Protein AF-A0A1I6GV63-F1 (afdb_monomer_lite)

Sequence (47 aa):
MEKIYSEHASACEFRKVSKEKVDFLLAFSKSLSVVSFKNFRFEATLN

Structure (mmCIF, N/CA/C/O backbone):
data_AF-A0A1I6GV63-F1
#
_entry.id   AF-A0A1I6GV63-F1
#
loop_
_atom_site.group_PDB
_atom_site.id
_atom_site.type_symbol
_atom_site.label_atom_id
_atom_site.label_alt_id
_atom_site.label_comp_id
_atom_site.label_asym_id
_atom_site.label_entity_id
_atom_site.label_seq_id
_atom_site.pdbx_PDB_ins_code
_atom_site.Cartn_x
_atom_site.Cartn_y
_atom_site.Cartn_z
_atom_site.occupancy
_atom_site.B_iso_or_equiv
_atom_site.auth_seq_id
_atom_site.auth_comp_id
_atom_site.auth_asym_id
_atom_site.auth_atom_id
_atom_site.pdbx_PDB_model_num
ATOM 1 N N . MET A 1 1 ? 17.144 23.228 -2.017 1.00 55.66 1 MET A N 1
ATOM 2 C CA . MET A 1 1 ? 16.625 21.991 -2.639 1.00 55.66 1 MET A CA 1
ATOM 3 C C . MET A 1 1 ? 17.385 21.639 -3.903 1.00 55.66 1 MET A C 1
ATOM 5 O O . MET A 1 1 ? 17.887 20.533 -3.982 1.00 55.66 1 MET A O 1
ATOM 9 N N . GLU A 1 2 ? 17.549 22.574 -4.837 1.00 55.56 2 GLU A N 1
ATOM 10 C CA . GLU A 1 2 ? 18.211 22.335 -6.130 1.00 55.56 2 GLU A CA 1
ATOM 11 C C . GLU A 1 2 ? 19.631 21.738 -6.021 1.00 55.56 2 GLU A C 1
ATOM 13 O O . GLU A 1 2 ? 19.937 20.763 -6.696 1.00 55.56 2 GLU A O 1
ATOM 18 N N . LYS A 1 3 ? 20.458 22.231 -5.085 1.00 57.34 3 LYS A N 1
ATOM 19 C CA . LYS A 1 3 ? 21.849 21.769 -4.905 1.00 57.34 3 LYS A CA 1
ATOM 20 C C . LYS A 1 3 ? 22.007 20.348 -4.333 1.00 57.34 3 LYS A C 1
ATOM 22 O O . LYS A 1 3 ? 23.001 19.692 -4.610 1.00 57.34 3 LYS A O 1
ATOM 27 N N . ILE A 1 4 ? 21.036 19.860 -3.556 1.00 61.84 4 ILE A N 1
ATOM 28 C CA . ILE A 1 4 ? 21.133 18.551 -2.872 1.00 61.84 4 ILE A CA 1
ATOM 29 C C . ILE A 1 4 ? 20.902 17.407 -3.870 1.00 61.84 4 ILE A C 1
ATOM 31 O O . ILE A 1 4 ? 21.530 16.357 -3.787 1.00 61.84 4 ILE A O 1
ATOM 35 N N . TYR A 1 5 ? 20.021 17.619 -4.850 1.00 57.53 5 TYR A N 1
ATOM 36 C CA . TYR A 1 5 ? 19.729 16.614 -5.873 1.00 57.53 5 TYR A CA 1
ATOM 37 C C . TYR A 1 5 ? 20.755 16.608 -7.013 1.00 57.53 5 TYR A C 1
ATOM 39 O O . TYR A 1 5 ? 20.918 15.583 -7.669 1.00 57.53 5 TYR A O 1
ATOM 47 N N . SER A 1 6 ? 21.474 17.714 -7.239 1.00 64.06 6 SER A N 1
ATOM 48 C CA . SER A 1 6 ? 22.511 17.793 -8.276 1.00 64.06 6 SER A CA 1
ATOM 49 C C . SER A 1 6 ? 23.778 17.005 -7.935 1.00 64.06 6 SER A C 1
ATOM 51 O O . SER A 1 6 ? 24.406 16.460 -8.837 1.00 64.06 6 SER A O 1
ATOM 53 N N . GLU A 1 7 ? 24.137 16.894 -6.652 1.00 63.62 7 GLU A N 1
ATOM 54 C CA . GLU A 1 7 ? 25.357 16.193 -6.208 1.00 63.62 7 GLU A CA 1
ATOM 55 C C . GLU A 1 7 ? 25.262 14.663 -6.356 1.00 63.62 7 GLU A C 1
ATOM 57 O O . GLU A 1 7 ? 26.278 13.981 -6.468 1.00 63.62 7 GLU A O 1
ATOM 62 N N . HIS A 1 8 ? 24.041 14.123 -6.432 1.00 62.38 8 HIS A N 1
ATOM 63 C CA . HIS A 1 8 ? 23.778 12.686 -6.567 1.00 62.38 8 HIS A CA 1
ATOM 64 C C . HIS A 1 8 ? 23.041 12.314 -7.859 1.00 62.38 8 HIS A C 1
ATOM 66 O O . HIS A 1 8 ? 22.654 11.159 -8.037 1.00 62.38 8 HIS A O 1
ATOM 72 N N . ALA A 1 9 ? 22.865 13.262 -8.784 1.00 60.75 9 ALA A N 1
ATOM 73 C CA . ALA A 1 9 ? 22.161 13.028 -10.045 1.00 60.75 9 ALA A CA 1
ATOM 74 C C . ALA A 1 9 ? 22.817 11.915 -10.885 1.00 60.75 9 ALA A C 1
ATOM 76 O O . ALA A 1 9 ? 22.121 11.114 -11.501 1.00 60.75 9 ALA A O 1
ATOM 77 N N . SER A 1 10 ? 24.150 11.817 -10.854 1.00 62.75 10 SER A N 1
ATOM 78 C CA . SER A 1 10 ? 24.928 10.771 -11.534 1.00 62.75 10 SER A CA 1
ATOM 79 C C . SER A 1 10 ? 24.911 9.410 -10.825 1.00 62.75 10 SER A C 1
ATOM 81 O O . SER A 1 10 ? 25.222 8.403 -11.453 1.00 62.75 10 SER A O 1
ATOM 83 N N . ALA A 1 11 ? 24.533 9.362 -9.543 1.00 64.62 11 ALA A N 1
ATOM 84 C CA . ALA A 1 11 ? 24.376 8.131 -8.761 1.00 64.62 11 ALA A CA 1
ATOM 85 C C . ALA A 1 11 ? 22.945 7.563 -8.832 1.00 64.62 11 ALA A C 1
ATOM 87 O O . ALA A 1 11 ? 22.658 6.498 -8.284 1.00 64.62 11 ALA A O 1
ATOM 88 N N . CYS A 1 12 ? 22.031 8.276 -9.494 1.00 63.53 12 CYS A N 1
ATOM 89 C CA . CYS A 1 12 ? 20.648 7.863 -9.648 1.00 63.53 12 CYS A CA 1
ATOM 90 C C . CYS A 1 12 ? 20.528 6.865 -10.810 1.00 63.53 12 CYS A C 1
ATOM 92 O O . CYS A 1 12 ? 20.316 7.236 -11.964 1.00 63.53 12 CYS A O 1
ATOM 94 N N . GLU A 1 13 ? 20.666 5.572 -10.514 1.00 68.44 13 GLU A N 1
ATOM 95 C CA . GLU A 1 13 ? 20.311 4.527 -11.472 1.00 68.44 13 GLU A CA 1
ATOM 96 C C . GLU A 1 13 ? 18.799 4.550 -11.715 1.00 68.44 13 GLU A C 1
ATOM 98 O O . GLU A 1 13 ? 18.003 4.316 -10.800 1.00 68.44 13 GLU A O 1
ATOM 103 N N . PHE A 1 14 ? 18.389 4.778 -12.965 1.00 67.56 14 PHE A N 1
ATOM 104 C CA . PHE A 1 14 ? 16.993 4.633 -13.361 1.00 67.56 14 PHE A CA 1
ATOM 105 C C . PHE A 1 14 ? 16.598 3.153 -13.299 1.00 67.56 14 PHE A C 1
ATOM 107 O O . PHE A 1 14 ? 16.705 2.400 -14.271 1.00 67.56 14 PHE A O 1
ATOM 114 N N . ARG A 1 15 ? 16.153 2.702 -12.126 1.00 71.12 15 ARG A N 1
ATOM 115 C CA . ARG A 1 15 ? 15.636 1.347 -11.961 1.00 71.12 15 ARG A CA 1
ATOM 116 C C . ARG A 1 15 ? 14.241 1.281 -12.550 1.00 71.12 15 ARG A C 1
ATOM 118 O O . ARG A 1 15 ? 13.278 1.785 -11.979 1.00 71.12 15 ARG A O 1
ATOM 125 N N . LYS A 1 16 ? 14.135 0.626 -13.706 1.00 74.62 16 LYS A N 1
ATOM 126 C CA . LYS A 1 16 ? 12.849 0.340 -14.335 1.00 74.62 16 LYS A CA 1
ATOM 127 C C . LYS A 1 16 ? 12.028 -0.536 -13.388 1.00 74.62 16 LYS A C 1
ATOM 129 O O . LYS A 1 16 ? 12.401 -1.672 -13.093 1.00 74.62 16 LYS A O 1
ATOM 134 N N . VAL A 1 17 ? 10.925 0.006 -12.884 1.00 81.50 17 VAL A N 1
ATOM 135 C CA . VAL A 1 17 ? 9.984 -0.753 -12.058 1.00 81.50 17 VAL A CA 1
ATOM 136 C C . VAL A 1 17 ? 9.251 -1.739 -12.971 1.00 81.50 17 VAL A C 1
ATOM 138 O O . VAL A 1 17 ? 8.777 -1.358 -14.043 1.00 81.50 17 VAL A O 1
ATOM 141 N N . SER A 1 18 ? 9.190 -3.016 -12.587 1.00 87.12 18 SER A N 1
ATOM 142 C CA . SER A 1 18 ? 8.401 -4.003 -13.328 1.00 87.12 18 SER A CA 1
ATOM 143 C C . SER A 1 18 ? 6.913 -3.786 -13.068 1.00 87.12 18 SER A C 1
ATOM 145 O O . SER A 1 18 ? 6.515 -3.405 -11.966 1.00 87.12 18 SER A O 1
ATOM 147 N N . LYS A 1 19 ? 6.078 -4.061 -14.076 1.00 91.25 19 LYS A N 1
ATOM 148 C CA . LYS A 1 19 ? 4.618 -3.967 -13.953 1.00 91.25 19 LYS A CA 1
ATOM 149 C C . LYS A 1 19 ? 4.098 -4.795 -12.772 1.00 91.25 19 LYS A C 1
ATOM 151 O O . LYS A 1 19 ? 3.315 -4.297 -11.982 1.00 91.25 19 LYS A O 1
ATOM 156 N N . GLU A 1 20 ? 4.642 -5.994 -12.587 1.00 92.94 20 GLU A N 1
ATOM 157 C CA . GLU A 1 20 ? 4.327 -6.890 -11.467 1.00 92.94 20 GLU A CA 1
ATOM 158 C C . GLU A 1 20 ? 4.519 -6.233 -10.095 1.00 92.94 20 GLU A C 1
ATOM 160 O O . GLU A 1 20 ? 3.688 -6.404 -9.210 1.00 92.94 20 GLU A O 1
ATOM 165 N N . LYS A 1 21 ? 5.593 -5.451 -9.907 1.00 91.06 21 LYS A N 1
ATOM 166 C CA . LYS A 1 21 ? 5.841 -4.745 -8.642 1.00 91.06 21 LYS A CA 1
ATOM 167 C C . LYS A 1 21 ? 4.819 -3.638 -8.408 1.00 91.06 21 LYS A C 1
ATOM 169 O O . LYS A 1 21 ? 4.395 -3.441 -7.274 1.00 91.06 21 LYS A O 1
ATOM 174 N N . VAL A 1 22 ? 4.421 -2.932 -9.466 1.00 92.00 22 VAL A N 1
ATOM 175 C CA . VAL A 1 22 ? 3.361 -1.917 -9.389 1.00 92.00 22 VAL A CA 1
ATOM 176 C C . VAL A 1 22 ? 2.026 -2.577 -9.052 1.00 92.00 22 VAL A C 1
ATOM 178 O O . VAL A 1 22 ? 1.354 -2.151 -8.117 1.00 92.00 22 VAL A O 1
ATOM 181 N N . ASP A 1 23 ? 1.681 -3.653 -9.756 1.00 94.81 23 ASP A N 1
ATOM 182 C CA . ASP A 1 23 ? 0.440 -4.401 -9.552 1.00 94.81 23 ASP A CA 1
ATOM 183 C C . ASP A 1 23 ? 0.373 -4.987 -8.132 1.00 94.81 23 ASP A C 1
ATOM 185 O O . ASP A 1 23 ? -0.663 -4.887 -7.472 1.00 94.81 23 ASP A O 1
ATOM 189 N N . PHE A 1 24 ? 1.492 -5.511 -7.618 1.00 94.06 24 PHE A N 1
ATOM 190 C CA . PHE A 1 24 ? 1.610 -5.970 -6.234 1.00 94.06 24 PHE A CA 1
ATOM 191 C C . PHE A 1 24 ? 1.357 -4.842 -5.232 1.00 94.06 24 PHE A C 1
ATOM 193 O O . PHE A 1 24 ? 0.548 -5.012 -4.325 1.00 94.06 24 PHE A O 1
ATOM 200 N N . LEU A 1 25 ? 2.010 -3.686 -5.390 1.00 93.75 25 LEU A N 1
ATOM 201 C CA . LEU A 1 25 ? 1.833 -2.554 -4.474 1.00 93.75 25 LEU A CA 1
ATOM 202 C C . LEU A 1 25 ? 0.385 -2.048 -4.472 1.00 93.75 25 LEU A C 1
ATOM 204 O O . LEU A 1 25 ? -0.159 -1.740 -3.412 1.00 93.75 25 LEU A O 1
ATOM 208 N N . LEU A 1 26 ? -0.260 -2.010 -5.641 1.00 93.25 26 LEU A N 1
ATOM 209 C CA . LEU A 1 26 ? -1.670 -1.641 -5.768 1.00 93.25 26 LEU A CA 1
ATOM 210 C C . LEU A 1 26 ? -2.591 -2.657 -5.085 1.00 93.25 26 LEU A C 1
ATOM 212 O O . LEU A 1 26 ? -3.528 -2.265 -4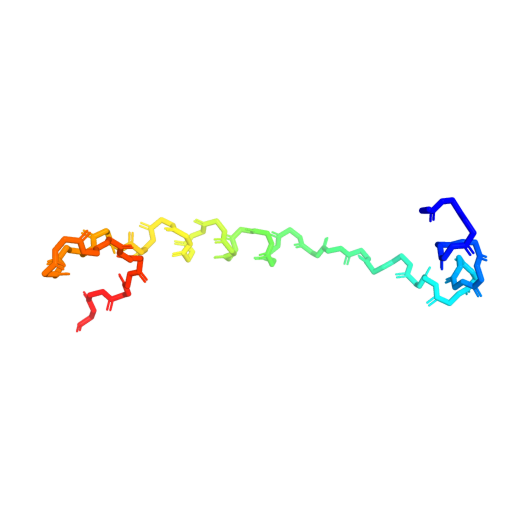.390 1.00 93.25 26 LEU A O 1
ATOM 216 N N . ALA A 1 27 ? -2.342 -3.952 -5.274 1.00 93.38 27 ALA A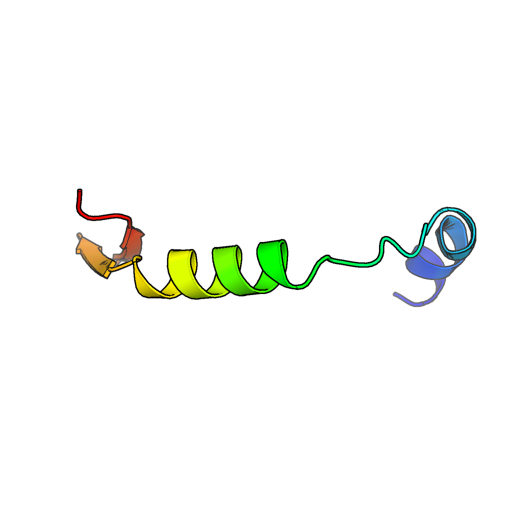 N 1
ATOM 217 C CA . ALA A 1 27 ? -3.102 -5.008 -4.613 1.00 93.38 27 ALA A CA 1
ATOM 218 C C . ALA A 1 27 ? -2.907 -4.973 -3.089 1.00 93.38 27 ALA A C 1
ATOM 220 O O . ALA A 1 27 ? -3.880 -5.047 -2.342 1.00 93.38 27 ALA A O 1
ATOM 221 N N . PHE A 1 28 ? -1.667 -4.782 -2.635 1.00 92.62 28 PHE A N 1
ATOM 222 C CA . PHE A 1 28 ? -1.329 -4.653 -1.224 1.00 92.62 28 PHE A CA 1
ATOM 223 C C . PHE A 1 28 ? -2.030 -3.451 -0.587 1.00 92.62 28 PHE A C 1
ATOM 225 O O . PHE A 1 28 ? -2.692 -3.612 0.433 1.00 92.62 28 PHE A O 1
ATOM 232 N N . SER A 1 29 ? -1.977 -2.274 -1.214 1.00 90.12 29 SER A N 1
ATOM 233 C CA . SER A 1 29 ? -2.662 -1.077 -0.711 1.00 90.12 29 SER A CA 1
ATOM 234 C C . SER A 1 29 ? -4.171 -1.294 -0.556 1.00 90.12 29 SER A C 1
ATOM 236 O O . SER A 1 29 ? -4.740 -0.909 0.459 1.00 90.12 29 SER A O 1
ATOM 238 N N . LYS A 1 30 ? -4.813 -1.993 -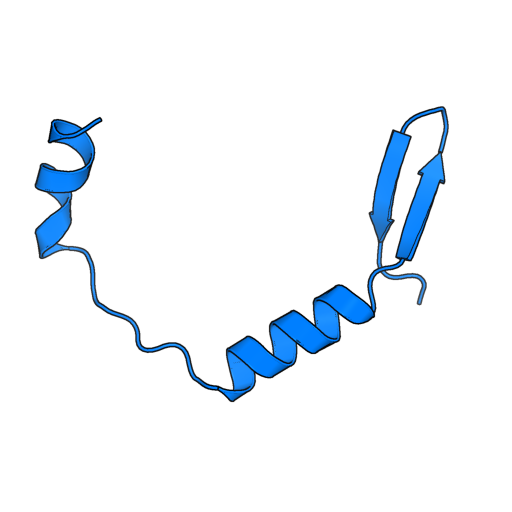1.502 1.00 90.69 30 LYS A N 1
ATOM 239 C CA . LYS A 1 30 ? -6.240 -2.352 -1.406 1.00 90.69 30 LYS A CA 1
ATOM 240 C C . LYS A 1 30 ? -6.559 -3.335 -0.277 1.00 90.69 30 LYS A C 1
ATOM 242 O O . LYS A 1 30 ? -7.710 -3.410 0.136 1.00 90.69 30 LYS A O 1
ATOM 247 N N . SER A 1 31 ? -5.575 -4.106 0.182 1.00 91.38 31 SER A N 1
ATOM 248 C CA . SER A 1 31 ? -5.739 -5.055 1.291 1.00 91.38 31 SER A CA 1
ATOM 249 C C . SER A 1 31 ? -5.668 -4.388 2.670 1.00 91.38 31 SER A C 1
ATOM 251 O O . SER A 1 31 ? -6.078 -4.980 3.668 1.00 91.38 31 SER A O 1
ATOM 253 N N . LEU A 1 32 ? -5.155 -3.156 2.740 1.00 91.62 32 LEU A N 1
ATOM 254 C CA . LEU A 1 32 ? -5.055 -2.410 3.985 1.00 91.62 32 LEU A CA 1
ATOM 255 C C . LEU A 1 32 ? -6.432 -1.903 4.412 1.00 91.62 32 LEU A C 1
ATOM 257 O O . LEU A 1 32 ? -7.192 -1.341 3.627 1.00 91.62 32 LEU A O 1
ATOM 261 N N . SER A 1 33 ? -6.738 -2.082 5.691 1.00 91.81 33 SER A N 1
ATOM 262 C CA . SER A 1 33 ? -7.949 -1.566 6.314 1.00 91.81 33 SER A CA 1
ATOM 263 C C . SER A 1 33 ? -7.615 -0.376 7.200 1.00 91.81 33 SER A C 1
ATOM 265 O O . SER A 1 33 ? -6.602 -0.371 7.900 1.00 91.81 33 SER A O 1
ATOM 267 N N . VAL A 1 34 ? -8.485 0.632 7.200 1.00 90.50 34 VAL A N 1
ATOM 268 C CA . VAL A 1 34 ? -8.346 1.776 8.104 1.00 90.50 34 VAL A CA 1
ATOM 269 C C . VAL A 1 34 ? -8.874 1.380 9.478 1.00 90.50 34 VAL A C 1
ATOM 271 O O . VAL A 1 34 ? -10.074 1.178 9.663 1.00 90.50 34 VAL A O 1
ATOM 274 N N . VAL A 1 35 ? -7.976 1.299 10.452 1.00 90.44 35 VAL A N 1
ATOM 275 C CA . VAL A 1 35 ? -8.294 1.001 11.848 1.00 90.44 35 VAL A CA 1
ATOM 276 C C . VAL A 1 35 ? -8.240 2.291 12.655 1.00 90.44 35 VAL A C 1
ATOM 278 O O . VAL A 1 35 ? -7.387 3.151 12.432 1.00 90.44 35 VAL A O 1
ATOM 281 N N . SER A 1 36 ? -9.179 2.441 13.590 1.00 90.12 36 SER A N 1
ATOM 282 C CA . SER A 1 36 ? -9.250 3.597 14.486 1.00 90.12 36 SER A CA 1
ATOM 283 C C . SER A 1 36 ? -9.025 3.169 15.933 1.00 90.12 36 SER A C 1
ATOM 285 O O . SER A 1 36 ? -9.708 2.276 16.428 1.00 90.12 36 SER A O 1
ATOM 287 N N . PHE A 1 37 ? -8.099 3.825 16.631 1.00 87.62 37 PHE A N 1
ATOM 288 C CA . PHE A 1 37 ? -7.852 3.603 18.056 1.00 87.62 37 PHE A CA 1
ATOM 289 C C . PHE A 1 37 ? -7.480 4.908 18.752 1.00 87.62 37 PHE A C 1
A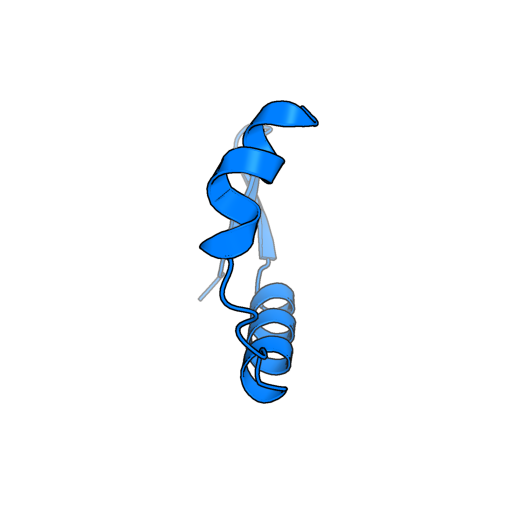TOM 291 O O . PHE A 1 37 ? -6.559 5.595 18.324 1.00 87.62 37 PHE A O 1
ATOM 298 N N . LYS A 1 38 ? -8.177 5.244 19.847 1.00 85.81 38 LYS A N 1
ATOM 299 C CA . LYS A 1 38 ? -7.900 6.428 20.688 1.00 85.81 38 LYS A CA 1
ATOM 300 C C . LYS A 1 38 ? -7.609 7.705 19.874 1.00 85.81 38 LYS A C 1
ATOM 302 O O . LYS A 1 38 ? -6.586 8.347 20.074 1.00 85.81 38 LYS A O 1
ATOM 307 N N . ASN A 1 39 ? -8.510 8.057 18.954 1.00 90.94 39 ASN A N 1
ATOM 308 C CA . ASN A 1 39 ? -8.413 9.203 18.030 1.00 90.94 39 ASN A CA 1
ATOM 309 C C . ASN A 1 39 ? -7.303 9.132 16.962 1.00 90.94 39 ASN A C 1
ATOM 311 O O . ASN A 1 39 ? -7.175 10.061 16.166 1.00 90.94 39 ASN A O 1
ATOM 315 N N . PHE A 1 40 ? -6.550 8.036 16.879 1.00 90.50 40 PHE A N 1
ATOM 316 C CA . PHE A 1 40 ? -5.608 7.778 15.794 1.00 90.50 40 PHE A CA 1
ATOM 317 C C . PHE A 1 40 ? -6.237 6.883 14.734 1.00 90.50 40 PHE A C 1
ATOM 319 O O . PHE A 1 40 ? -7.010 5.976 15.047 1.00 90.50 40 PHE A O 1
ATOM 326 N N . ARG A 1 41 ? -5.881 7.143 13.475 1.00 90.12 41 ARG A N 1
ATOM 327 C CA . ARG A 1 41 ? -6.234 6.313 12.324 1.00 90.12 41 ARG A CA 1
ATOM 328 C C . ARG A 1 41 ? -4.955 5.814 11.682 1.00 90.12 41 ARG A C 1
ATOM 330 O O . ARG A 1 41 ? -4.045 6.609 11.455 1.00 90.12 41 ARG A O 1
ATOM 337 N N . PHE A 1 42 ? -4.897 4.523 11.405 1.00 90.94 42 PHE A N 1
ATOM 338 C CA . PHE A 1 42 ? -3.770 3.903 10.725 1.00 90.94 42 PHE A CA 1
ATOM 339 C C . PHE A 1 42 ? -4.260 2.805 9.788 1.00 90.94 42 PHE A C 1
ATOM 341 O O . PHE A 1 42 ? -5.316 2.208 9.993 1.00 90.94 42 PHE A O 1
ATOM 348 N N . GLU A 1 43 ? -3.488 2.573 8.737 1.00 89.25 43 GLU A N 1
ATOM 349 C CA . GLU A 1 43 ? -3.707 1.486 7.795 1.00 89.25 43 GLU A CA 1
ATOM 350 C C . GLU A 1 43 ? -3.040 0.226 8.345 1.00 89.25 43 GLU A C 1
ATOM 352 O O . GLU A 1 43 ? -1.856 0.239 8.686 1.00 89.25 43 GLU A O 1
ATOM 357 N N . ALA A 1 44 ? -3.803 -0.855 8.473 1.00 88.38 44 ALA A N 1
ATOM 358 C CA . 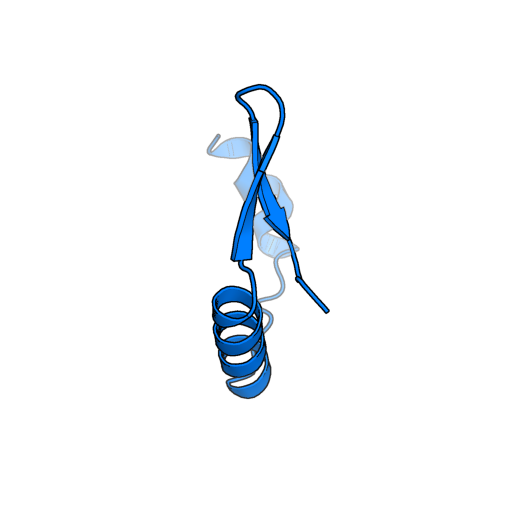ALA A 1 44 ? -3.306 -2.135 8.956 1.00 88.38 44 ALA A CA 1
ATOM 359 C C . ALA A 1 44 ? -3.882 -3.284 8.132 1.00 88.38 44 ALA A C 1
ATOM 361 O O . ALA A 1 44 ? -5.016 -3.231 7.654 1.00 88.38 44 ALA A O 1
ATOM 362 N N . THR A 1 45 ? -3.102 -4.351 7.995 1.00 87.06 45 THR A N 1
ATOM 363 C CA . THR A 1 45 ? -3.600 -5.619 7.467 1.00 87.06 45 THR A CA 1
ATOM 364 C C . THR A 1 45 ? -4.380 -6.325 8.574 1.00 87.06 45 THR A C 1
ATOM 366 O O . THR A 1 45 ? -3.805 -6.699 9.593 1.00 87.06 45 THR A O 1
ATOM 369 N N . LEU A 1 46 ? -5.690 -6.480 8.385 1.00 79.56 46 LEU A N 1
ATOM 370 C CA . LEU A 1 46 ? -6.567 -7.243 9.276 1.00 79.56 46 LEU A CA 1
ATOM 371 C C . LEU A 1 46 ? -6.602 -8.705 8.801 1.00 79.56 46 LEU A C 1
ATOM 373 O O . LEU A 1 46 ? -7.591 -9.131 8.210 1.00 79.56 46 LEU A O 1
ATOM 377 N N . ASN A 1 47 ? -5.492 -9.428 8.973 1.00 62.25 47 ASN A N 1
ATOM 378 C CA . ASN A 1 47 ? -5.466 -10.888 8.810 1.00 62.25 47 ASN A CA 1
ATOM 379 C C . ASN A 1 47 ? -5.862 -11.576 10.115 1.00 62.25 47 ASN A C 1
ATOM 381 O O . ASN A 1 47 ? -5.386 -11.109 11.177 1.00 62.25 47 ASN A O 1
#

pLDDT: mean 80.39, std 13.59, range [55.56, 94.81]

Secondary structure (DSSP, 8-state):
-HHHHHTTGGG-------HHHHHHHHHHHHH-EEEEETTEEEEE---

Radius of gyration: 17.77 Å; chains: 1; bounding box: 35×33×35 Å

Foldseek 3Di:
DVVVCVVCVVVDDPDDDDPVNVVVVVVVQVQWDWDDDPNDTDTDRPD

Organism: NCBI:t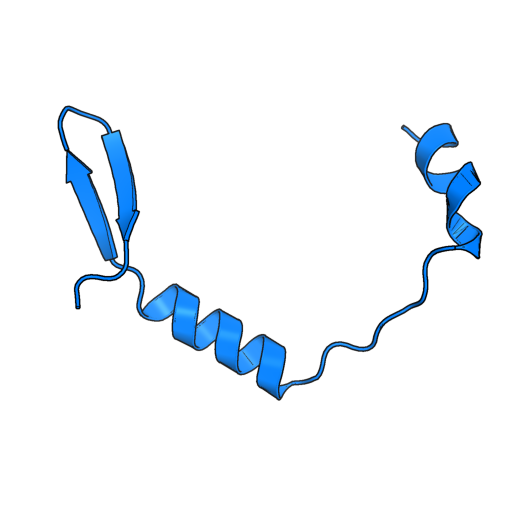xid400055